Protein AF-A0A6H0IT30-F1 (afdb_monomer_lite)

pLDDT: mean 76.68, std 19.02, range [40.16, 97.19]

Structure (mmCIF, N/CA/C/O backbone):
data_AF-A0A6H0IT30-F1
#
_entry.id   AF-A0A6H0IT30-F1
#
loop_
_atom_site.group_PDB
_atom_site.id
_atom_site.type_symbol
_atom_site.label_atom_id
_atom_site.label_alt_id
_atom_site.label_comp_id
_atom_site.label_asym_id
_atom_site.label_entity_id
_atom_site.label_seq_id
_atom_site.pdbx_PDB_ins_code
_atom_site.Cartn_x
_atom_site.Cartn_y
_atom_site.Cartn_z
_atom_site.occupancy
_atom_site.B_iso_or_equiv
_atom_site.auth_seq_id
_atom_site.auth_comp_id
_atom_site.auth_asym_id
_atom_site.auth_atom_id
_atom_site.pdbx_PDB_model_num
ATOM 1 N N . MET A 1 1 ? -10.805 12.741 -9.063 1.00 57.38 1 MET A N 1
ATOM 2 C CA . MET A 1 1 ? -11.041 11.285 -8.968 1.00 57.38 1 MET A CA 1
ATOM 3 C C . MET A 1 1 ? -9.665 10.635 -9.052 1.00 57.38 1 MET A C 1
ATOM 5 O O . MET A 1 1 ? -8.996 10.869 -10.045 1.00 57.38 1 MET A O 1
ATOM 9 N N . MET A 1 2 ? -9.172 10.002 -7.979 1.00 75.25 2 MET A N 1
ATOM 10 C CA . MET A 1 2 ? -7.817 9.416 -7.928 1.00 75.25 2 MET A CA 1
ATOM 11 C C . MET A 1 2 ? -7.859 7.988 -8.474 1.00 75.25 2 MET A C 1
ATOM 13 O O . MET A 1 2 ? -8.016 7.035 -7.711 1.00 75.25 2 MET A O 1
ATOM 17 N N . GLU A 1 3 ? -7.789 7.863 -9.794 1.00 84.62 3 GLU A N 1
ATOM 18 C CA . GLU A 1 3 ? -7.585 6.582 -10.470 1.00 84.62 3 GLU A CA 1
ATOM 19 C C . GLU A 1 3 ? -6.092 6.388 -10.742 1.00 84.62 3 GLU A C 1
ATOM 21 O O . GLU A 1 3 ? -5.414 7.335 -11.140 1.00 84.62 3 GLU A O 1
ATOM 26 N N . LEU A 1 4 ? -5.580 5.185 -10.486 1.00 85.50 4 LEU A N 1
ATOM 27 C CA . LEU A 1 4 ? -4.182 4.831 -10.709 1.00 85.50 4 LEU A CA 1
ATOM 28 C C . LEU A 1 4 ? -4.086 3.402 -11.242 1.00 85.50 4 LEU A C 1
ATOM 3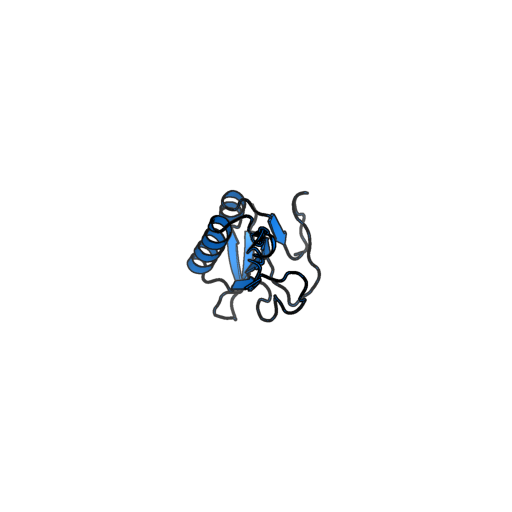0 O O . LEU A 1 4 ? -4.874 2.537 -10.856 1.00 85.50 4 LEU A O 1
ATOM 34 N N . HIS A 1 5 ? -3.109 3.151 -12.107 1.00 88.19 5 HIS A N 1
ATOM 35 C CA . HIS A 1 5 ? -2.832 1.821 -12.632 1.00 88.19 5 HIS A CA 1
ATOM 36 C C . HIS A 1 5 ? -1.782 1.134 -11.761 1.00 88.19 5 HIS A C 1
ATOM 38 O O . HIS A 1 5 ? -0.638 1.576 -11.693 1.00 88.19 5 HIS A O 1
ATOM 44 N N . LEU A 1 6 ? -2.175 0.057 -11.081 1.00 89.19 6 LEU A N 1
ATOM 45 C CA . LEU A 1 6 ? -1.310 -0.667 -10.151 1.00 89.19 6 LEU A CA 1
ATOM 46 C C . LEU A 1 6 ? -1.007 -2.076 -10.641 1.00 89.19 6 LEU A C 1
ATOM 48 O O . LEU A 1 6 ? -1.864 -2.746 -11.216 1.00 89.19 6 LEU A O 1
ATOM 52 N N . ARG A 1 7 ? 0.214 -2.544 -10.390 1.00 90.19 7 ARG A N 1
ATOM 53 C CA . ARG A 1 7 ? 0.634 -3.895 -10.756 1.00 90.19 7 ARG A CA 1
ATOM 54 C C . ARG A 1 7 ? -0.151 -4.939 -9.971 1.00 90.19 7 ARG A C 1
ATOM 56 O O . ARG A 1 7 ? -0.296 -4.845 -8.754 1.00 90.19 7 ARG A O 1
ATOM 63 N N . SER A 1 8 ? -0.646 -5.940 -10.687 1.00 91.38 8 SER A N 1
ATOM 64 C CA . SER A 1 8 ? -1.284 -7.117 -10.110 1.00 91.38 8 SER A CA 1
ATOM 65 C C . SER A 1 8 ? -0.254 -8.052 -9.476 1.00 91.38 8 SER A C 1
ATOM 67 O O . SER A 1 8 ? 0.895 -8.099 -9.912 1.00 91.38 8 SER A O 1
ATOM 69 N N . VAL A 1 9 ? -0.673 -8.830 -8.477 1.00 90.62 9 VAL A N 1
ATOM 70 C CA . VAL A 1 9 ? 0.168 -9.865 -7.850 1.00 90.62 9 VAL A CA 1
ATOM 71 C C . VAL A 1 9 ? 0.638 -10.929 -8.853 1.00 90.62 9 VAL A C 1
ATOM 73 O O . VAL A 1 9 ? 1.723 -11.475 -8.688 1.00 90.62 9 VAL A O 1
ATOM 76 N N . ASP A 1 10 ? -0.110 -11.134 -9.943 1.00 88.19 10 ASP A N 1
ATOM 77 C CA . ASP A 1 10 ? 0.244 -12.047 -11.040 1.00 88.19 10 ASP A CA 1
ATOM 78 C C . ASP A 1 10 ? 1.348 -11.491 -11.969 1.00 88.19 10 ASP A C 1
ATOM 80 O O . ASP A 1 10 ? 1.708 -12.111 -12.965 1.00 88.19 10 ASP A O 1
ATOM 84 N N . GLY A 1 11 ? 1.894 -10.307 -11.672 1.00 68.31 11 GLY A N 1
ATOM 85 C CA . GLY A 1 11 ? 3.116 -9.783 -12.281 1.00 68.31 11 GLY A CA 1
ATOM 86 C C . GLY A 1 11 ? 2.931 -9.034 -13.601 1.00 68.31 11 GLY A C 1
ATOM 87 O O . GLY A 1 11 ? 3.528 -7.973 -13.748 1.00 68.31 11 GLY A O 1
ATOM 88 N N . ASP A 1 12 ? 2.077 -9.491 -14.518 1.00 77.06 12 ASP A N 1
ATOM 89 C CA . ASP A 1 12 ? 2.077 -8.992 -15.912 1.00 77.06 12 ASP A CA 1
ATOM 90 C C . ASP A 1 12 ? 1.006 -7.943 -16.249 1.00 77.06 12 ASP A C 1
ATOM 92 O O . ASP A 1 12 ? 1.016 -7.352 -17.330 1.00 77.06 12 ASP A O 1
ATOM 96 N N . ARG A 1 13 ? 0.075 -7.671 -15.330 1.00 86.25 13 ARG A N 1
ATOM 97 C CA . ARG A 1 13 ? -1.078 -6.797 -15.591 1.00 86.25 13 ARG A CA 1
ATOM 98 C C . ARG A 1 13 ? -1.085 -5.558 -14.704 1.00 86.25 13 ARG A C 1
ATOM 100 O O . ARG A 1 13 ? -0.960 -5.669 -13.486 1.00 86.25 13 ARG A O 1
ATOM 107 N N . LEU A 1 14 ? -1.338 -4.399 -15.312 1.00 86.69 14 LEU A N 1
ATOM 108 C CA . LEU A 1 14 ? -1.747 -3.188 -14.601 1.00 86.69 14 LEU A CA 1
ATOM 109 C C . LEU A 1 14 ? -3.272 -3.157 -14.464 1.00 86.69 14 LEU A C 1
ATOM 111 O O . LEU A 1 14 ? -3.999 -3.357 -15.436 1.00 86.69 14 LEU A O 1
ATOM 115 N N . VAL A 1 15 ? -3.750 -2.925 -13.247 1.00 89.31 15 VAL A N 1
ATOM 116 C CA . VAL A 1 15 ? -5.168 -2.888 -12.891 1.00 89.31 15 VAL A CA 1
ATOM 117 C C . VAL A 1 15 ? -5.539 -1.443 -12.554 1.00 89.31 15 VAL A C 1
ATOM 119 O O . VAL A 1 15 ? -4.915 -0.868 -11.657 1.00 89.31 15 VAL A O 1
ATOM 122 N N . PRO A 1 16 ? -6.530 -0.838 -13.236 1.00 90.62 16 PRO A N 1
ATOM 123 C CA . PRO A 1 16 ? -7.037 0.470 -12.849 1.00 90.62 16 PRO A CA 1
ATOM 124 C C . PRO A 1 16 ? -7.774 0.345 -11.516 1.00 90.62 16 PRO A C 1
ATOM 126 O O . PRO A 1 16 ? -8.683 -0.476 -11.363 1.00 90.62 16 PRO A O 1
ATOM 129 N N . VAL A 1 17 ? -7.386 1.159 -10.539 1.00 90.56 17 VAL A N 1
ATOM 130 C CA . VAL A 1 17 ? -8.035 1.192 -9.230 1.00 90.56 17 VAL A CA 1
ATOM 131 C C . VAL A 1 17 ? -8.326 2.615 -8.783 1.00 90.56 17 VAL A C 1
ATOM 133 O O . VAL A 1 17 ? -7.545 3.540 -9.001 1.00 90.56 17 VAL A O 1
ATOM 136 N N . ASN A 1 18 ? -9.458 2.782 -8.103 1.00 90.69 18 ASN A N 1
ATOM 137 C CA . ASN A 1 18 ? -9.817 4.039 -7.467 1.00 90.69 18 ASN A CA 1
ATOM 138 C C . ASN A 1 18 ? -9.309 4.045 -6.022 1.00 90.69 18 ASN A C 1
ATOM 140 O O . ASN A 1 18 ? -9.791 3.292 -5.174 1.00 90.69 18 ASN A O 1
ATOM 144 N N . LEU A 1 19 ? -8.357 4.929 -5.737 1.00 88.00 19 LEU A N 1
ATOM 145 C CA . LEU A 1 19 ? -7.720 5.037 -4.426 1.00 88.00 19 LEU A CA 1
ATOM 146 C C . LEU A 1 19 ? -8.473 5.955 -3.461 1.00 88.00 19 LEU A C 1
ATOM 148 O O . LEU A 1 19 ? -8.087 6.056 -2.302 1.00 88.00 19 LEU A O 1
ATOM 152 N N . GLY A 1 20 ? -9.559 6.601 -3.893 1.00 88.62 20 GLY A N 1
ATOM 153 C CA . GLY A 1 20 ? -10.340 7.507 -3.051 1.00 88.62 20 GLY A CA 1
ATOM 154 C C . GLY A 1 20 ? -10.898 6.825 -1.800 1.00 88.62 20 GLY A C 1
ATOM 155 O O . GLY A 1 20 ? -10.808 7.381 -0.710 1.00 88.62 20 GLY A O 1
ATOM 156 N N . GLY A 1 21 ? -11.408 5.596 -1.934 1.00 87.50 21 GLY A N 1
ATOM 157 C CA . GLY A 1 21 ? -11.903 4.823 -0.790 1.00 87.50 21 GLY A CA 1
ATOM 158 C C . GLY A 1 21 ? -10.794 4.467 0.201 1.00 87.50 21 GLY A C 1
ATOM 159 O O . GLY A 1 21 ? -10.968 4.636 1.407 1.00 87.50 21 GLY A O 1
ATOM 160 N N . LEU A 1 22 ? -9.630 4.050 -0.307 1.00 89.25 22 LEU A N 1
ATOM 161 C CA . LEU A 1 22 ? -8.468 3.752 0.527 1.00 89.25 22 LEU A CA 1
ATOM 162 C C . LEU A 1 22 ? -7.971 5.014 1.244 1.00 89.25 22 LEU A C 1
ATOM 164 O O . LEU A 1 22 ? -7.812 4.992 2.458 1.00 89.25 22 LEU A O 1
ATOM 168 N N . ALA A 1 23 ? -7.809 6.123 0.517 1.00 89.12 23 ALA A N 1
ATOM 169 C CA . ALA A 1 23 ? -7.322 7.398 1.042 1.00 89.12 23 ALA A CA 1
ATOM 170 C C . ALA A 1 23 ? -8.210 7.987 2.149 1.00 89.12 23 ALA A C 1
ATOM 172 O O . ALA A 1 23 ? -7.706 8.656 3.044 1.00 89.12 23 ALA A O 1
ATOM 173 N N . LEU A 1 24 ? -9.522 7.739 2.099 1.00 90.69 24 LEU A N 1
ATOM 174 C CA . LEU A 1 24 ? -10.459 8.148 3.148 1.00 90.69 24 LEU A CA 1
ATOM 175 C C . LEU A 1 24 ? -10.465 7.203 4.359 1.00 90.69 24 LEU A C 1
ATOM 177 O O . LEU A 1 24 ? -10.881 7.611 5.442 1.00 90.69 24 LEU A O 1
ATOM 181 N N . SER A 1 25 ? -10.042 5.950 4.177 1.00 89.56 25 SER A N 1
ATOM 182 C CA . SER A 1 25 ? -10.106 4.908 5.212 1.00 89.56 25 SER A CA 1
ATOM 183 C C . SER A 1 25 ? -8.841 4.831 6.065 1.00 89.56 25 SER A C 1
ATOM 185 O O . SER A 1 25 ? -8.903 4.391 7.213 1.00 89.56 25 SER A O 1
ATOM 187 N N . VAL A 1 26 ? -7.701 5.268 5.525 1.00 92.06 26 VAL A N 1
ATOM 188 C CA . VAL A 1 26 ? -6.418 5.290 6.238 1.00 92.06 26 VAL A CA 1
ATOM 189 C C . VAL A 1 26 ? -6.186 6.629 6.937 1.00 92.06 26 VAL A C 1
ATOM 191 O O . VAL A 1 26 ? -6.478 7.699 6.409 1.00 92.06 26 VAL A O 1
ATOM 194 N N . ARG A 1 27 ? -5.648 6.566 8.155 1.00 92.19 27 ARG A N 1
ATOM 195 C CA . ARG A 1 27 ? -5.290 7.729 8.983 1.00 92.19 27 ARG A CA 1
ATOM 196 C C . ARG A 1 27 ? -3.877 8.230 8.711 1.00 92.19 27 ARG A C 1
ATOM 198 O O . ARG A 1 27 ? -3.562 9.378 9.019 1.00 92.19 27 ARG A O 1
ATOM 205 N N . GLY A 1 28 ? -3.034 7.334 8.217 1.00 89.88 28 GLY A N 1
ATOM 206 C CA . GLY A 1 28 ? -1.661 7.579 7.831 1.00 89.88 28 GLY A CA 1
ATOM 207 C C . GLY A 1 28 ? -1.500 8.429 6.571 1.00 89.88 28 GLY A C 1
ATOM 208 O O . GLY A 1 28 ? -2.420 9.090 6.096 1.00 89.88 28 GLY A O 1
ATOM 209 N N . GLU A 1 29 ? -0.286 8.421 6.029 1.00 90.50 29 GLU A N 1
ATOM 210 C CA . GLU A 1 29 ? 0.082 9.236 4.868 1.00 90.50 29 GLU A CA 1
ATOM 211 C C . GLU A 1 29 ? 0.084 8.377 3.599 1.00 90.50 29 GLU A C 1
ATOM 213 O O . GLU A 1 29 ? 0.636 7.277 3.600 1.00 90.50 29 GLU A O 1
ATOM 218 N N . LEU A 1 30 ? -0.468 8.895 2.498 1.00 90.06 30 LEU A N 1
ATOM 219 C CA . LEU A 1 30 ? -0.309 8.301 1.168 1.00 90.06 30 LEU A CA 1
ATOM 220 C C . LEU A 1 30 ? 0.668 9.150 0.366 1.00 90.06 30 LEU A C 1
ATOM 222 O O . LEU A 1 30 ? 0.495 10.361 0.233 1.00 90.06 30 LEU A O 1
ATOM 226 N N . SER A 1 31 ? 1.692 8.504 -0.173 1.00 86.75 31 SER A N 1
ATOM 227 C CA . SER A 1 31 ? 2.638 9.096 -1.115 1.00 86.75 31 SER A CA 1
ATOM 228 C C . SER A 1 31 ? 2.544 8.357 -2.438 1.00 86.75 31 SER A C 1
ATOM 230 O O . SER A 1 31 ? 2.287 7.155 -2.461 1.00 86.75 31 SER A O 1
ATOM 232 N N . PHE A 1 32 ? 2.752 9.077 -3.531 1.00 80.12 32 PHE A N 1
ATOM 233 C CA . PHE A 1 32 ? 2.581 8.548 -4.876 1.00 80.12 32 PHE A CA 1
ATOM 234 C C 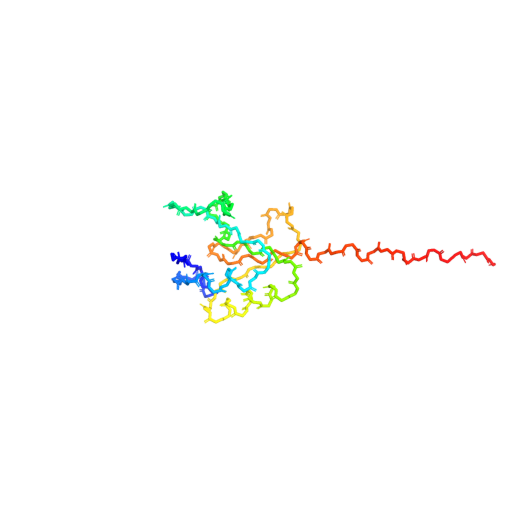. PHE A 1 32 ? 3.891 8.702 -5.627 1.00 80.12 32 PHE A C 1
ATOM 236 O O . PHE A 1 32 ? 4.557 9.738 -5.537 1.00 80.12 32 PHE A O 1
ATOM 243 N N . GLN A 1 33 ? 4.266 7.684 -6.387 1.00 70.69 33 GLN A N 1
ATOM 244 C CA . GLN A 1 33 ? 5.280 7.877 -7.406 1.00 70.69 33 GLN A CA 1
ATOM 245 C C . GLN A 1 33 ? 4.692 8.803 -8.473 1.00 70.69 33 GLN A C 1
ATOM 247 O O . GLN A 1 33 ? 3.517 8.694 -8.824 1.00 70.69 33 GLN A O 1
ATOM 252 N N . LYS A 1 34 ? 5.475 9.778 -8.936 1.00 55.78 34 LYS A N 1
ATOM 253 C CA . LYS A 1 34 ? 4.992 10.774 -9.893 1.00 55.78 34 LYS A CA 1
ATOM 254 C C . LYS A 1 34 ? 4.675 10.096 -11.231 1.00 55.78 34 LYS A C 1
ATOM 256 O O . LYS A 1 34 ? 5.577 9.891 -12.033 1.00 55.78 34 LYS A O 1
ATOM 261 N N . GLU A 1 35 ? 3.405 9.815 -11.498 1.00 49.69 35 GLU A N 1
ATOM 262 C CA . GLU A 1 35 ? 2.914 9.813 -12.874 1.00 49.69 35 GLU A CA 1
ATOM 263 C C . GLU A 1 35 ? 2.660 11.264 -13.282 1.00 49.69 35 GLU A C 1
ATOM 265 O O . GLU A 1 35 ? 2.209 12.095 -12.491 1.00 49.69 35 GLU A O 1
ATOM 270 N N . THR A 1 36 ? 3.039 11.598 -14.506 1.00 40.16 36 THR A N 1
ATOM 271 C CA . THR A 1 36 ? 3.007 12.936 -15.093 1.00 40.16 36 THR A CA 1
ATOM 272 C C . THR A 1 36 ? 1.569 13.479 -15.137 1.00 40.16 36 THR A C 1
ATOM 274 O O . THR A 1 36 ? 0.876 13.349 -16.137 1.00 40.16 36 THR A O 1
ATOM 277 N N . GLY A 1 37 ? 1.093 14.081 -14.046 1.00 43.97 37 GLY A N 1
ATOM 278 C CA . GLY A 1 37 ? -0.259 14.628 -13.940 1.00 43.97 37 GLY A CA 1
ATOM 279 C C . GLY A 1 37 ? -0.453 15.440 -12.659 1.00 43.97 37 GLY A C 1
ATOM 280 O O . GLY A 1 37 ? 0.171 15.167 -11.636 1.00 43.97 37 GLY A O 1
ATOM 281 N N . ALA A 1 38 ? -1.281 16.485 -12.730 1.00 41.41 38 ALA A N 1
ATOM 282 C CA . ALA A 1 38 ? -1.499 17.419 -11.627 1.00 41.41 38 ALA A CA 1
ATOM 283 C C . ALA A 1 38 ? -2.085 16.705 -10.391 1.00 41.41 38 ALA A C 1
ATOM 285 O O . ALA A 1 38 ? -3.180 16.147 -10.448 1.00 41.41 38 ALA A O 1
ATOM 286 N N . MET A 1 39 ? -1.356 16.745 -9.274 1.00 50.03 39 MET A N 1
ATOM 287 C CA . MET A 1 39 ? -1.734 16.146 -7.988 1.00 50.03 39 MET A CA 1
ATOM 288 C C . MET A 1 39 ? -2.009 17.252 -6.948 1.00 50.03 39 MET A C 1
ATOM 290 O O . MET A 1 39 ? -1.327 18.276 -6.972 1.00 50.03 39 MET A O 1
ATOM 294 N N . PRO A 1 40 ? -2.989 17.084 -6.038 1.00 47.19 40 PRO A N 1
ATOM 295 C CA . PRO A 1 40 ? -3.277 18.047 -4.967 1.00 47.19 40 PRO A CA 1
ATOM 296 C C . PRO A 1 40 ? -2.143 18.177 -3.930 1.00 47.19 40 PRO A C 1
ATOM 298 O O . PRO A 1 40 ? -1.447 17.207 -3.641 1.00 47.19 40 PRO A O 1
ATOM 301 N N . ASP A 1 41 ? -2.044 19.346 -3.281 1.00 47.59 41 ASP A N 1
ATOM 302 C CA . ASP A 1 41 ? -0.961 19.787 -2.365 1.00 47.59 41 ASP A CA 1
ATOM 303 C C . ASP A 1 41 ? -0.592 18.846 -1.198 1.00 47.59 41 ASP A C 1
ATOM 305 O O . ASP A 1 41 ? 0.450 19.008 -0.566 1.00 47.59 41 ASP A O 1
ATOM 309 N N . LYS A 1 42 ? -1.426 17.852 -0.875 1.00 46.19 42 LYS A N 1
ATOM 310 C CA . LYS A 1 42 ? -1.156 16.881 0.202 1.00 46.19 42 LYS A CA 1
ATOM 311 C C . LYS A 1 42 ? -0.323 15.674 -0.247 1.00 46.19 42 LYS A C 1
ATOM 313 O O . LYS A 1 42 ? -0.068 14.786 0.562 1.00 46.19 42 LYS A O 1
ATOM 318 N N . ILE A 1 43 ? 0.081 15.622 -1.514 1.00 47.47 43 ILE A N 1
ATOM 319 C CA . ILE A 1 43 ? 0.733 14.466 -2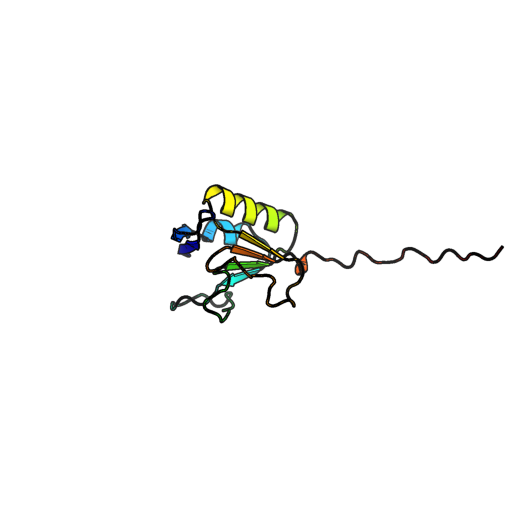.133 1.00 47.47 43 ILE A CA 1
ATOM 320 C C . ILE A 1 43 ? 2.231 14.724 -2.315 1.00 47.47 43 ILE A C 1
ATOM 322 O O . ILE A 1 43 ? 2.638 15.700 -2.938 1.00 47.47 43 ILE A O 1
ATOM 326 N N . ARG A 1 44 ? 3.063 13.823 -1.777 1.00 47.22 44 ARG A N 1
ATOM 327 C CA . ARG A 1 44 ? 4.522 13.828 -1.972 1.00 47.22 44 ARG A CA 1
ATOM 328 C C . ARG A 1 44 ? 4.911 12.864 -3.092 1.00 47.22 44 ARG A C 1
ATOM 330 O O . ARG A 1 44 ? 4.440 11.728 -3.105 1.00 47.22 44 ARG A O 1
ATOM 337 N N . THR A 1 45 ? 5.773 13.330 -3.995 1.00 43.31 45 THR A N 1
ATOM 338 C CA . THR A 1 45 ? 6.305 12.578 -5.141 1.00 43.31 45 THR A CA 1
ATOM 339 C C . THR A 1 45 ? 7.560 11.787 -4.774 1.00 43.31 45 THR A C 1
ATOM 341 O O . THR A 1 45 ? 8.411 12.295 -4.044 1.00 43.31 45 THR A O 1
ATOM 344 N N . ILE A 1 46 ? 7.692 10.574 -5.315 1.00 50.88 46 ILE A N 1
ATOM 345 C CA . ILE A 1 46 ? 8.882 9.713 -5.192 1.00 50.88 46 ILE A CA 1
ATOM 346 C C . ILE A 1 46 ? 9.527 9.557 -6.579 1.00 50.88 46 ILE A C 1
ATOM 348 O O . ILE A 1 46 ? 8.807 9.340 -7.556 1.00 50.88 46 ILE A O 1
ATOM 352 N N . ASP A 1 47 ? 10.857 9.659 -6.661 1.00 43.59 47 ASP A N 1
ATOM 353 C CA . ASP A 1 47 ? 11.642 9.422 -7.882 1.00 43.59 47 ASP A CA 1
ATOM 354 C C . ASP A 1 47 ? 12.062 7.942 -7.992 1.00 43.59 47 ASP A C 1
ATOM 356 O O . ASP A 1 47 ? 12.571 7.375 -7.024 1.00 43.59 47 ASP A O 1
ATOM 360 N N . GLY A 1 48 ? 11.906 7.327 -9.176 1.00 49.81 48 GLY A N 1
ATOM 361 C CA . GLY A 1 48 ? 12.533 6.038 -9.520 1.00 49.81 48 GLY A CA 1
ATOM 362 C C . GLY A 1 48 ? 11.637 5.027 -10.248 1.00 49.81 48 GLY A C 1
ATOM 363 O O . GLY A 1 48 ? 10.680 4.520 -9.684 1.00 49.81 48 GLY A O 1
ATOM 364 N N . ASP A 1 49 ? 12.016 4.633 -11.467 1.00 54.09 49 ASP A N 1
ATOM 365 C CA . ASP A 1 49 ? 11.255 3.775 -12.408 1.00 54.09 49 ASP A CA 1
ATOM 366 C C . ASP A 1 49 ? 11.011 2.313 -11.952 1.00 54.09 49 ASP A C 1
ATOM 368 O O . ASP A 1 49 ? 10.390 1.516 -12.648 1.00 54.09 49 ASP A O 1
ATOM 372 N N . ARG A 1 50 ? 11.527 1.922 -10.779 1.00 65.69 50 ARG A N 1
ATOM 373 C CA . ARG A 1 50 ? 11.450 0.548 -10.238 1.00 65.69 50 ARG A CA 1
ATOM 374 C C . ARG A 1 50 ? 10.751 0.456 -8.878 1.00 65.69 50 ARG A C 1
ATOM 376 O O . ARG A 1 50 ? 10.758 -0.609 -8.267 1.00 65.69 50 ARG A O 1
ATOM 383 N N . GLY A 1 51 ? 10.195 1.566 -8.396 1.00 76.62 51 GLY A N 1
ATOM 384 C CA . GLY A 1 51 ? 9.563 1.663 -7.085 1.00 76.62 51 GLY A CA 1
ATOM 385 C C . GLY A 1 51 ? 8.058 1.367 -7.085 1.00 76.62 51 GLY A C 1
ATOM 386 O O . GLY A 1 51 ? 7.450 1.164 -8.138 1.00 76.62 51 GLY A O 1
ATOM 387 N N . PRO A 1 52 ? 7.444 1.330 -5.893 1.00 85.69 52 PRO A N 1
ATOM 388 C CA . PRO A 1 52 ? 6.004 1.217 -5.727 1.00 85.69 52 PRO A CA 1
ATOM 389 C C . PRO A 1 52 ? 5.321 2.496 -6.204 1.00 85.69 52 PRO A C 1
ATOM 391 O O . PRO A 1 52 ? 5.770 3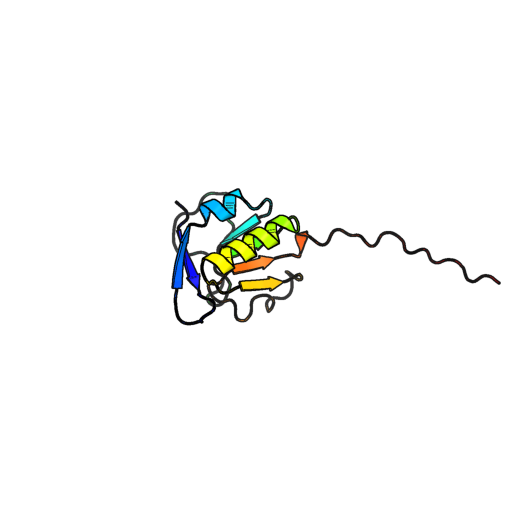.602 -5.904 1.00 85.69 52 PRO A O 1
ATOM 394 N N . ALA A 1 53 ? 4.187 2.346 -6.885 1.00 87.56 53 ALA A N 1
ATOM 395 C CA . ALA A 1 53 ? 3.408 3.485 -7.362 1.00 87.56 53 ALA A CA 1
ATOM 396 C C . ALA A 1 53 ? 2.709 4.223 -6.208 1.00 87.56 53 ALA A C 1
ATOM 398 O O . ALA A 1 53 ? 2.466 5.427 -6.293 1.00 87.56 53 ALA A O 1
ATOM 399 N N . VAL A 1 54 ? 2.412 3.514 -5.114 1.00 89.38 54 VAL A N 1
ATOM 400 C CA . VAL A 1 54 ? 1.805 4.073 -3.901 1.00 89.38 54 VAL A CA 1
ATOM 401 C C . VAL A 1 54 ? 2.555 3.569 -2.680 1.00 89.38 54 VAL A C 1
ATOM 403 O O . VAL A 1 54 ? 2.743 2.366 -2.522 1.00 89.38 54 VAL A O 1
ATOM 406 N N . ILE A 1 55 ? 2.916 4.478 -1.778 1.00 90.38 55 ILE A N 1
ATOM 407 C CA . ILE A 1 55 ? 3.375 4.148 -0.428 1.00 90.38 55 ILE A CA 1
ATOM 408 C C . ILE A 1 55 ? 2.309 4.601 0.563 1.00 90.38 55 ILE A C 1
ATOM 410 O O . ILE A 1 55 ? 1.971 5.784 0.611 1.00 90.38 55 ILE A O 1
ATOM 414 N N . VAL A 1 56 ? 1.813 3.677 1.382 1.00 92.69 56 VAL A N 1
ATOM 415 C CA . VAL A 1 56 ? 0.926 3.977 2.505 1.00 92.69 56 VAL A CA 1
ATOM 416 C C . VAL A 1 56 ? 1.695 3.823 3.805 1.00 92.69 56 VAL A C 1
ATOM 418 O O . VAL A 1 56 ? 2.017 2.718 4.239 1.00 92.69 56 VAL A O 1
ATOM 421 N N . ARG A 1 57 ? 1.980 4.954 4.444 1.00 92.62 57 ARG A N 1
ATOM 422 C CA . ARG A 1 57 ? 2.620 5.005 5.751 1.00 92.62 57 ARG A CA 1
ATOM 423 C C . ARG A 1 57 ? 1.573 4.910 6.839 1.00 92.62 57 ARG A C 1
ATOM 425 O O . ARG A 1 57 ? 0.898 5.890 7.138 1.00 92.62 57 ARG A O 1
ATOM 432 N N . CYS A 1 58 ? 1.464 3.730 7.427 1.00 94.06 58 CYS A N 1
ATOM 433 C CA . CYS A 1 58 ? 0.435 3.387 8.395 1.00 94.06 58 CYS A CA 1
ATOM 434 C C . CYS A 1 58 ? 0.674 4.095 9.732 1.00 94.06 58 CYS A C 1
ATOM 436 O O . CYS A 1 58 ? 1.773 4.047 10.289 1.00 94.06 58 CYS A O 1
ATOM 438 N N . ALA A 1 59 ? -0.365 4.726 10.276 1.00 93.25 59 ALA A N 1
ATOM 439 C CA . ALA A 1 59 ? -0.340 5.282 11.625 1.00 93.25 59 ALA A CA 1
ATOM 440 C C . ALA A 1 59 ? -0.584 4.200 12.689 1.00 93.25 59 ALA A C 1
ATOM 442 O O . ALA A 1 59 ? -0.073 4.287 13.809 1.00 93.25 59 ALA A O 1
ATOM 443 N N . ASP A 1 60 ? -1.375 3.182 12.350 1.00 93.12 60 ASP A N 1
ATOM 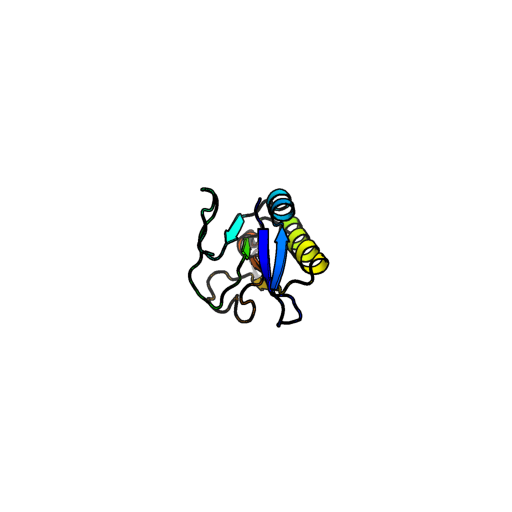444 C CA . ASP A 1 60 ? -1.719 2.075 13.233 1.00 93.12 60 ASP A CA 1
ATOM 445 C C . ASP A 1 60 ? -2.044 0.784 12.455 1.00 93.12 60 ASP A C 1
ATOM 447 O O . ASP A 1 60 ? -1.962 0.716 11.229 1.00 93.12 60 ASP A O 1
ATOM 451 N N . ARG A 1 61 ? -2.407 -0.274 13.192 1.00 94.75 61 ARG A N 1
ATOM 452 C CA . ARG A 1 61 ? -2.754 -1.584 12.621 1.00 94.75 61 ARG A CA 1
ATOM 453 C C . ARG A 1 61 ? -3.955 -1.522 11.673 1.00 94.75 61 ARG A C 1
ATOM 455 O O . ARG A 1 61 ? -4.027 -2.337 10.760 1.00 94.75 61 ARG A O 1
ATOM 462 N N . ARG A 1 62 ? -4.921 -0.626 11.905 1.00 95.44 62 ARG A N 1
ATOM 463 C CA . ARG A 1 62 ? -6.120 -0.533 11.062 1.00 95.44 62 ARG A CA 1
ATOM 464 C C . ARG A 1 62 ? -5.749 -0.040 9.675 1.00 95.44 62 ARG A C 1
ATOM 466 O O . ARG A 1 62 ? -6.239 -0.621 8.718 1.00 95.44 62 ARG A O 1
ATOM 473 N N . ASP A 1 63 ? -4.844 0.930 9.574 1.00 95.19 63 ASP A N 1
ATOM 474 C CA . ASP A 1 63 ? -4.342 1.393 8.276 1.00 95.19 63 ASP A CA 1
ATOM 475 C C . ASP A 1 63 ? -3.738 0.235 7.471 1.00 95.19 63 ASP A C 1
ATOM 477 O O . ASP A 1 63 ? -4.120 0.019 6.324 1.00 95.19 63 ASP A O 1
ATOM 481 N N . ALA A 1 64 ? -2.876 -0.573 8.099 1.00 95.12 64 ALA A N 1
ATOM 482 C CA . ALA A 1 64 ? -2.254 -1.721 7.439 1.00 95.12 64 ALA A CA 1
ATOM 483 C C . ALA A 1 64 ? -3.295 -2.746 6.957 1.00 95.12 64 ALA A C 1
ATOM 485 O O . ALA A 1 64 ? -3.216 -3.221 5.826 1.00 95.12 64 ALA A O 1
ATOM 486 N N . MET A 1 65 ? -4.301 -3.053 7.783 1.00 97.00 65 MET A N 1
ATOM 487 C CA . MET A 1 65 ? -5.385 -3.960 7.392 1.00 97.00 65 MET A CA 1
ATOM 488 C C . MET A 1 65 ? -6.204 -3.405 6.225 1.00 97.00 65 MET A C 1
ATOM 490 O O . MET A 1 65 ? -6.470 -4.141 5.284 1.00 97.00 65 MET A O 1
ATOM 494 N N . GLN A 1 66 ? -6.539 -2.111 6.238 1.00 97.00 66 GLN A N 1
ATOM 495 C CA . GLN A 1 66 ? -7.261 -1.469 5.135 1.00 97.00 66 GLN A CA 1
ATOM 496 C C . GLN A 1 66 ? -6.465 -1.522 3.824 1.00 97.00 66 GLN A C 1
ATOM 498 O O . GLN A 1 66 ? -7.037 -1.785 2.767 1.00 97.00 66 GLN A O 1
ATOM 503 N N . CYS A 1 67 ? -5.141 -1.344 3.877 1.00 95.44 67 CYS A N 1
ATOM 504 C CA . CYS A 1 67 ? -4.278 -1.508 2.706 1.00 95.44 67 CYS A CA 1
ATOM 505 C C . CYS A 1 67 ? -4.293 -2.936 2.160 1.00 95.44 67 CYS A C 1
ATOM 507 O O . CYS A 1 67 ? -4.417 -3.125 0.951 1.00 95.44 67 CYS A O 1
ATOM 509 N N . LEU A 1 68 ? -4.169 -3.934 3.037 1.00 96.38 68 LEU A N 1
ATOM 510 C CA . LEU A 1 68 ? -4.139 -5.341 2.639 1.00 96.38 68 LEU A CA 1
ATOM 511 C C . LEU A 1 68 ? -5.495 -5.812 2.105 1.00 96.38 68 LEU A C 1
ATOM 513 O O . LEU A 1 68 ? -5.541 -6.495 1.087 1.00 96.38 68 LEU A O 1
ATOM 517 N N . GLU A 1 69 ? -6.596 -5.409 2.739 1.00 97.19 69 GLU A N 1
ATOM 518 C CA . GLU A 1 69 ? -7.958 -5.689 2.270 1.00 97.19 69 GLU A CA 1
ATOM 519 C C . GLU A 1 69 ? -8.207 -5.067 0.893 1.00 97.19 69 GLU A C 1
ATOM 521 O O . GLU A 1 69 ? -8.720 -5.733 -0.009 1.00 97.19 69 GLU A O 1
ATOM 526 N N . PHE A 1 70 ? -7.795 -3.811 0.705 1.00 95.75 70 PHE A N 1
ATOM 527 C CA . PHE A 1 70 ? -7.872 -3.140 -0.588 1.00 95.75 70 PHE A CA 1
ATOM 528 C C . PHE A 1 70 ? -7.053 -3.881 -1.653 1.00 95.75 70 PHE A C 1
ATOM 530 O O . PHE A 1 70 ? -7.568 -4.189 -2.728 1.00 95.75 70 PHE A O 1
ATOM 537 N N . ALA A 1 71 ? -5.800 -4.221 -1.353 1.00 95.25 71 ALA A N 1
ATOM 538 C CA . ALA A 1 71 ? -4.937 -4.927 -2.289 1.00 95.25 71 ALA A CA 1
ATOM 539 C C . ALA A 1 71 ? -5.470 -6.319 -2.648 1.00 95.25 71 ALA A C 1
ATOM 541 O O . ALA A 1 71 ? -5.501 -6.668 -3.825 1.00 95.25 71 ALA A O 1
ATOM 542 N N . ALA A 1 72 ? -5.950 -7.081 -1.664 1.00 96.31 72 ALA A N 1
ATOM 543 C CA . ALA A 1 72 ? -6.540 -8.398 -1.878 1.00 96.31 72 ALA A CA 1
ATOM 544 C C . ALA A 1 72 ? -7.797 -8.319 -2.753 1.00 96.31 72 ALA A C 1
ATOM 546 O O . ALA A 1 72 ? -7.935 -9.085 -3.704 1.00 96.31 72 ALA A O 1
ATOM 547 N N . ARG A 1 73 ? -8.683 -7.346 -2.495 1.00 96.06 73 ARG A N 1
ATOM 548 C CA . ARG A 1 73 ? -9.899 -7.122 -3.293 1.00 96.06 73 ARG A CA 1
ATOM 549 C C . ARG A 1 73 ? -9.597 -6.842 -4.767 1.00 96.06 73 ARG A C 1
ATOM 551 O O . ARG A 1 73 ? -10.396 -7.202 -5.628 1.00 96.06 73 ARG A O 1
ATOM 558 N N . HIS A 1 74 ? -8.480 -6.178 -5.046 1.00 94.06 74 HIS A N 1
ATOM 559 C CA . HIS A 1 74 ? -8.084 -5.768 -6.392 1.00 94.06 74 HIS A CA 1
ATOM 560 C C . HIS A 1 74 ? -6.980 -6.648 -7.010 1.00 94.06 74 HIS A C 1
ATOM 562 O O . HIS A 1 74 ? -6.586 -6.409 -8.150 1.00 94.06 74 HIS A O 1
ATOM 568 N N . GLY A 1 75 ? -6.498 -7.672 -6.295 1.00 94.88 75 GLY A N 1
ATOM 569 C CA . GLY A 1 75 ? -5.438 -8.573 -6.758 1.00 94.88 75 GLY A CA 1
ATOM 570 C C . GLY A 1 75 ? -4.106 -7.864 -7.017 1.00 94.88 75 GLY A C 1
ATOM 571 O O . GLY A 1 75 ? -3.475 -8.110 -8.047 1.00 94.88 75 GLY A O 1
ATOM 572 N N . LEU A 1 76 ? -3.705 -6.946 -6.134 1.00 94.31 76 LEU A N 1
ATOM 573 C CA . LEU A 1 76 ? -2.549 -6.063 -6.321 1.00 94.31 76 LEU A CA 1
ATOM 574 C C . LEU A 1 76 ? -1.266 -6.618 -5.699 1.00 94.31 76 LEU A C 1
ATOM 576 O O . LEU A 1 76 ? -1.295 -7.271 -4.658 1.00 94.31 76 LEU A O 1
ATOM 580 N N . LEU A 1 77 ? -0.135 -6.295 -6.323 1.00 93.31 77 LEU A N 1
ATOM 581 C CA . LEU A 1 77 ? 1.196 -6.549 -5.790 1.00 93.31 77 LEU A CA 1
ATOM 582 C C . LEU A 1 77 ? 1.443 -5.654 -4.572 1.00 93.31 77 LEU A C 1
ATOM 584 O O . LEU A 1 77 ? 1.284 -4.432 -4.647 1.00 93.31 77 LEU A O 1
ATOM 588 N N . VAL A 1 78 ? 1.843 -6.271 -3.460 1.00 93.38 78 VAL A N 1
ATOM 589 C CA . VAL A 1 78 ? 2.100 -5.584 -2.192 1.00 93.38 78 VAL A CA 1
ATOM 590 C C . VAL A 1 78 ? 3.481 -5.940 -1.676 1.00 93.38 78 VAL A C 1
ATOM 592 O O . VAL A 1 78 ? 3.870 -7.105 -1.677 1.00 93.38 78 VAL A O 1
ATOM 595 N N . THR A 1 79 ? 4.178 -4.943 -1.147 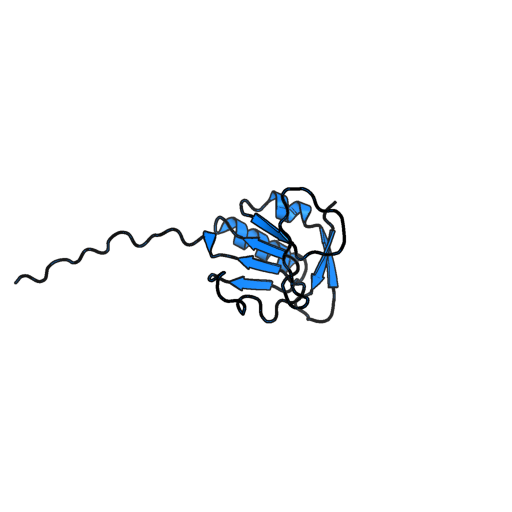1.00 91.81 79 THR A N 1
ATOM 596 C CA . THR A 1 79 ? 5.307 -5.150 -0.239 1.00 91.81 79 THR A CA 1
ATOM 597 C C . THR A 1 79 ? 5.047 -4.447 1.086 1.00 91.81 79 THR A C 1
ATOM 599 O O . THR A 1 79 ? 4.286 -3.479 1.155 1.00 91.81 79 THR A O 1
ATOM 602 N N . MET A 1 80 ? 5.681 -4.928 2.149 1.00 91.38 80 MET A N 1
ATOM 603 C CA . MET A 1 80 ? 5.585 -4.350 3.484 1.00 91.38 80 MET A CA 1
ATOM 604 C C . MET A 1 80 ? 6.989 -4.124 4.032 1.00 91.38 80 MET A C 1
ATOM 606 O O . MET A 1 80 ? 7.835 -5.008 3.936 1.00 91.38 80 MET A O 1
ATOM 610 N N . THR A 1 81 ? 7.222 -2.977 4.667 1.00 88.00 81 THR A N 1
ATOM 611 C CA . THR A 1 81 ? 8.479 -2.721 5.384 1.00 88.00 81 THR A CA 1
ATOM 612 C C . THR A 1 81 ? 8.228 -2.092 6.745 1.00 88.00 81 THR A C 1
ATOM 614 O O . THR A 1 81 ? 7.248 -1.378 6.963 1.00 88.00 81 THR A O 1
ATOM 617 N N . ASN A 1 82 ? 9.151 -2.335 7.664 1.00 85.75 82 ASN A N 1
ATOM 618 C CA . ASN A 1 82 ? 9.286 -1.618 8.925 1.00 85.75 82 ASN A CA 1
ATOM 619 C C . ASN A 1 82 ? 10.515 -0.686 8.940 1.00 85.75 82 ASN A C 1
ATOM 621 O O . ASN A 1 82 ? 10.655 0.092 9.886 1.00 85.75 82 ASN A O 1
ATOM 625 N N . ASP A 1 83 ? 11.369 -0.730 7.910 1.00 79.56 83 ASP A N 1
ATOM 626 C CA . ASP A 1 83 ? 12.571 0.092 7.792 1.00 79.56 83 ASP A CA 1
ATOM 627 C C . ASP A 1 83 ? 12.543 0.959 6.531 1.00 79.56 83 ASP A C 1
ATOM 629 O O . ASP A 1 83 ? 12.873 0.552 5.417 1.00 79.56 83 ASP A O 1
ATOM 633 N N . ARG A 1 84 ? 12.183 2.224 6.732 1.00 69.94 84 ARG A N 1
ATOM 634 C CA . ARG A 1 84 ? 12.138 3.227 5.669 1.00 69.94 84 ARG A CA 1
ATOM 635 C C . ARG A 1 84 ? 13.530 3.648 5.167 1.00 69.94 84 ARG A C 1
ATOM 637 O O . ARG A 1 84 ? 13.615 4.300 4.130 1.00 69.94 84 ARG A O 1
ATOM 644 N N . ARG A 1 85 ? 14.610 3.353 5.900 1.00 69.81 85 ARG A N 1
ATOM 645 C CA . ARG A 1 85 ? 15.972 3.774 5.523 1.00 69.81 85 ARG A CA 1
ATOM 646 C C . ARG A 1 85 ? 16.674 2.794 4.596 1.00 69.81 85 ARG A C 1
ATOM 648 O O . ARG A 1 85 ? 17.682 3.184 4.014 1.00 69.81 85 ARG A O 1
ATOM 655 N N . ASP A 1 86 ? 16.163 1.575 4.451 1.00 69.50 86 ASP A N 1
ATOM 656 C CA . ASP A 1 86 ? 16.703 0.624 3.488 1.00 69.50 86 ASP A CA 1
ATOM 657 C C . ASP A 1 86 ? 16.107 0.897 2.093 1.00 69.50 86 ASP A C 1
ATOM 659 O O . ASP A 1 86 ? 14.904 0.707 1.889 1.00 69.50 86 ASP A O 1
ATOM 663 N N . PRO A 1 87 ? 16.908 1.349 1.111 1.00 60.12 87 PRO A N 1
ATOM 664 C CA . PRO A 1 87 ? 16.435 1.558 -0.255 1.00 60.12 87 PRO A CA 1
ATOM 665 C C . PRO A 1 87 ? 15.956 0.267 -0.941 1.00 60.12 87 PRO A C 1
ATOM 667 O O . PRO A 1 87 ? 15.220 0.361 -1.919 1.00 60.12 87 PRO A O 1
ATOM 670 N N . ARG A 1 88 ? 16.316 -0.920 -0.425 1.00 67.06 88 ARG A N 1
ATOM 671 C CA . ARG A 1 88 ? 15.843 -2.229 -0.913 1.00 67.06 88 ARG A CA 1
ATOM 672 C C . ARG A 1 88 ? 14.518 -2.670 -0.306 1.00 67.06 88 ARG A C 1
ATOM 674 O O . ARG A 1 88 ? 13.961 -3.669 -0.753 1.00 67.06 88 ARG A O 1
ATOM 681 N N . SER A 1 89 ? 13.968 -1.924 0.657 1.00 68.75 89 SER A N 1
ATOM 682 C CA . SER A 1 89 ? 12.662 -2.214 1.276 1.00 68.75 89 SER A CA 1
ATOM 683 C C . SER A 1 89 ? 11.516 -2.352 0.268 1.00 68.75 89 SER A C 1
ATOM 685 O O . SER A 1 89 ? 10.442 -2.844 0.611 1.00 68.75 89 SER A O 1
ATOM 687 N N . TRP A 1 90 ? 11.735 -1.914 -0.971 1.00 74.62 90 TRP A N 1
ATOM 688 C CA . TRP A 1 90 ? 10.744 -1.898 -2.034 1.00 74.62 90 TRP A CA 1
ATOM 689 C C . TRP A 1 90 ? 11.106 -2.763 -3.245 1.00 74.62 90 TRP A C 1
ATOM 691 O O . TRP A 1 90 ? 10.358 -2.761 -4.227 1.00 74.62 90 TRP A O 1
ATOM 701 N N . ASP A 1 91 ? 12.222 -3.498 -3.185 1.00 71.25 91 ASP A N 1
ATOM 702 C CA . ASP A 1 91 ? 12.657 -4.369 -4.275 1.00 71.25 91 ASP A CA 1
ATOM 703 C C . ASP A 1 91 ? 11.557 -5.386 -4.607 1.00 71.25 91 ASP A C 1
ATOM 705 O O . ASP A 1 91 ? 10.974 -6.029 -3.734 1.00 71.25 91 ASP A O 1
ATOM 709 N N . GLY A 1 92 ? 11.240 -5.500 -5.898 1.00 74.62 92 GLY A N 1
ATOM 710 C CA . GLY A 1 92 ? 10.200 -6.404 -6.386 1.00 74.62 92 GLY A CA 1
ATOM 711 C C . GLY A 1 92 ? 8.765 -5.877 -6.289 1.00 74.62 92 GLY A C 1
ATOM 712 O O . GLY A 1 92 ? 7.863 -6.598 -6.695 1.00 74.62 92 GLY A O 1
ATOM 713 N N . CYS A 1 93 ? 8.525 -4.638 -5.834 1.00 83.25 93 CYS A N 1
ATOM 714 C CA . CYS A 1 93 ? 7.188 -4.018 -5.807 1.00 83.25 93 CYS A CA 1
ATOM 715 C C . CYS A 1 93 ? 7.013 -2.897 -6.848 1.00 83.25 93 CYS A C 1
ATOM 717 O O . CYS A 1 93 ? 6.372 -1.877 -6.591 1.00 83.25 93 CYS A O 1
ATOM 719 N N . ALA A 1 94 ? 7.595 -3.061 -8.037 1.00 85.12 94 ALA A N 1
ATOM 720 C CA . ALA A 1 94 ? 7.497 -2.061 -9.097 1.00 85.12 94 ALA A CA 1
ATOM 721 C C . ALA A 1 94 ? 6.030 -1.807 -9.495 1.00 85.12 94 ALA A C 1
ATOM 723 O O . ALA A 1 94 ? 5.309 -2.733 -9.873 1.00 85.12 94 ALA A O 1
ATOM 724 N N . GLN A 1 95 ? 5.594 -0.547 -9.422 1.00 86.00 95 GLN A N 1
ATOM 725 C CA . GLN A 1 95 ? 4.217 -0.099 -9.674 1.00 86.00 95 GLN A CA 1
ATOM 726 C C . GLN A 1 95 ? 3.145 -0.756 -8.774 1.00 86.00 95 GLN A C 1
ATOM 728 O O . GLN A 1 95 ? 1.958 -0.703 -9.090 1.00 86.00 95 GLN A O 1
ATOM 733 N N . GLY A 1 96 ? 3.536 -1.383 -7.661 1.00 90.38 96 GLY A N 1
ATOM 734 C CA . GLY A 1 96 ? 2.620 -1.968 -6.676 1.00 90.38 96 GLY A CA 1
ATOM 735 C C . GLY A 1 96 ? 2.288 -1.020 -5.518 1.00 90.38 96 GLY A C 1
ATOM 736 O O . GLY A 1 96 ? 2.513 0.193 -5.595 1.00 90.38 96 GLY A O 1
ATOM 737 N N . ILE A 1 97 ? 1.765 -1.589 -4.427 1.00 91.94 97 ILE A N 1
ATOM 738 C CA . ILE A 1 97 ? 1.521 -0.892 -3.157 1.00 91.94 97 ILE A CA 1
ATOM 739 C C . ILE A 1 97 ? 2.619 -1.251 -2.155 1.00 91.94 97 ILE A C 1
ATOM 741 O O . ILE A 1 97 ? 2.882 -2.415 -1.866 1.00 91.94 97 ILE A O 1
ATOM 745 N N . ALA A 1 98 ? 3.220 -0.236 -1.558 1.00 91.81 98 ALA A N 1
ATOM 746 C CA . ALA A 1 98 ? 4.114 -0.366 -0.422 1.00 91.81 98 ALA A CA 1
ATOM 747 C C . ALA A 1 98 ? 3.391 0.015 0.873 1.00 91.81 98 ALA A C 1
ATOM 749 O O . ALA A 1 98 ? 2.857 1.116 0.994 1.00 91.81 98 ALA A O 1
ATOM 750 N N . VAL A 1 99 ? 3.403 -0.877 1.859 1.00 94.00 99 VAL A N 1
ATOM 751 C CA . VAL A 1 99 ? 2.863 -0.632 3.201 1.00 94.00 99 VAL A CA 1
ATOM 752 C C . VAL A 1 99 ? 4.031 -0.342 4.145 1.00 94.00 99 VAL A C 1
ATOM 754 O O . VAL A 1 99 ? 4.784 -1.238 4.527 1.00 94.00 99 VAL A O 1
ATOM 757 N N . ASP A 1 100 ? 4.197 0.928 4.507 1.00 91.94 100 ASP A N 1
ATOM 758 C CA . ASP A 1 100 ? 5.235 1.404 5.424 1.00 91.94 100 ASP A CA 1
ATOM 759 C C . ASP A 1 100 ? 4.711 1.388 6.868 1.00 91.94 100 ASP A C 1
ATOM 761 O O . ASP A 1 100 ? 3.860 2.191 7.259 1.00 91.94 100 ASP A O 1
ATOM 765 N N . LEU A 1 101 ? 5.248 0.478 7.679 1.00 92.50 101 LEU A N 1
ATOM 766 C CA . LEU A 1 101 ? 4.927 0.319 9.097 1.00 92.50 101 LEU A CA 1
ATOM 767 C C . LEU A 1 101 ? 5.886 1.098 10.013 1.00 92.50 101 LEU A C 1
ATOM 769 O O . LEU A 1 101 ? 5.740 1.050 11.235 1.00 92.50 101 LEU A O 1
ATOM 773 N N . SER A 1 102 ? 6.873 1.822 9.473 1.00 88.62 102 SER A N 1
ATOM 774 C CA . SER A 1 102 ? 7.934 2.473 10.261 1.00 88.62 102 SER A CA 1
ATOM 775 C C . SER A 1 102 ? 7.407 3.506 11.267 1.00 88.62 102 SER A C 1
ATOM 777 O O . SER A 1 102 ? 8.026 3.734 12.306 1.00 88.62 102 SER A O 1
ATOM 779 N N . ALA A 1 103 ? 6.240 4.107 11.007 1.00 86.44 103 ALA A N 1
ATOM 780 C CA . ALA A 1 103 ? 5.572 5.023 11.934 1.00 86.44 103 ALA A CA 1
ATOM 781 C C . ALA A 1 103 ? 4.810 4.316 13.070 1.00 86.44 103 ALA A C 1
ATOM 783 O O . ALA A 1 103 ? 4.527 4.940 14.093 1.00 86.44 103 ALA A O 1
ATOM 784 N N . MET A 1 104 ? 4.513 3.020 12.927 1.00 85.56 104 MET A N 1
ATOM 785 C CA . MET A 1 104 ? 3.811 2.222 13.939 1.00 85.56 104 MET A CA 1
ATOM 786 C C . MET A 1 104 ? 4.727 1.776 15.081 1.00 85.56 104 MET A C 1
ATOM 788 O O . MET A 1 104 ? 4.237 1.368 16.136 1.00 85.56 104 MET A O 1
ATOM 792 N N . SER A 1 105 ? 6.049 1.883 14.907 1.00 67.69 105 SER A N 1
ATOM 793 C CA . SER A 1 105 ? 7.022 1.657 15.974 1.00 67.69 105 SER A CA 1
ATOM 794 C C . SER A 1 105 ? 6.956 2.800 16.990 1.00 67.69 105 SER A C 1
ATOM 796 O O . SER A 1 105 ? 7.766 3.729 17.010 1.00 67.69 105 SER A O 1
ATOM 798 N N . ARG A 1 106 ? 5.953 2.756 17.872 1.00 56.50 106 ARG A N 1
ATOM 799 C CA . ARG A 1 106 ? 6.036 3.489 19.132 1.00 56.50 106 ARG A CA 1
ATOM 800 C C . ARG A 1 106 ? 7.147 2.842 19.943 1.00 56.50 106 ARG A C 1
ATOM 802 O O . ARG A 1 106 ? 7.148 1.632 20.141 1.00 56.50 106 ARG A O 1
ATOM 809 N N . LYS A 1 107 ? 8.059 3.673 20.447 1.00 50.91 107 LYS A N 1
ATOM 810 C CA . LYS A 1 107 ? 8.987 3.364 21.539 1.00 50.91 107 LYS A CA 1
ATOM 811 C C . LYS A 1 107 ? 8.216 2.737 22.715 1.00 50.91 107 LYS A C 1
ATOM 813 O O . LYS A 1 107 ? 7.792 3.440 23.624 1.00 50.91 107 LYS A O 1
ATOM 818 N N . GLY A 1 108 ? 8.018 1.423 22.670 1.00 43.25 108 GLY A N 1
ATOM 819 C CA . GLY A 1 108 ? 7.541 0.582 23.767 1.00 43.25 108 GLY A CA 1
ATOM 820 C C . GLY A 1 108 ? 8.687 0.021 24.607 1.00 43.25 108 GLY A C 1
ATOM 821 O O . GLY A 1 108 ? 8.443 -0.688 25.570 1.00 43.25 108 GLY A O 1
ATOM 822 N N . ALA A 1 109 ? 9.939 0.361 24.289 1.00 46.38 109 ALA A N 1
ATOM 823 C CA . ALA A 1 109 ? 11.084 0.096 25.149 1.00 46.38 109 ALA A CA 1
ATOM 824 C C . ALA A 1 109 ? 11.259 1.243 26.161 1.00 46.38 109 ALA A C 1
ATOM 826 O O . ALA A 1 109 ? 12.218 2.009 26.100 1.00 46.38 109 ALA A O 1
ATOM 827 N N . ARG A 1 110 ? 10.309 1.405 27.089 1.00 44.56 110 ARG A N 1
ATOM 828 C CA . ARG A 1 110 ? 10.635 1.982 28.398 1.00 44.56 110 ARG A CA 1
ATOM 829 C C . ARG A 1 110 ? 10.746 0.820 29.378 1.00 44.56 110 ARG A C 1
ATOM 831 O O . ARG A 1 110 ? 9.740 0.217 29.716 1.00 44.56 110 ARG A O 1
ATOM 838 N N . HIS A 1 111 ? 11.974 0.595 29.842 1.00 42.22 111 HIS A N 1
ATOM 839 C CA . HIS A 1 111 ? 12.268 0.059 31.168 1.00 42.22 111 HIS A CA 1
ATOM 840 C C . HIS A 1 111 ? 11.859 -1.409 31.417 1.00 42.22 111 HIS A C 1
ATOM 842 O O . HIS A 1 111 ? 10.919 -1.685 32.154 1.00 42.22 111 HIS A O 1
ATOM 848 N N . LEU A 1 112 ? 12.632 -2.365 30.886 1.00 49.28 112 LEU A N 1
ATOM 849 C CA . LEU A 1 112 ? 12.931 -3.551 31.692 1.00 49.28 112 LEU A CA 1
ATOM 850 C C . LEU A 1 112 ? 14.115 -3.165 32.571 1.00 49.28 112 LEU A C 1
ATOM 852 O O . LEU A 1 112 ? 15.228 -2.962 32.088 1.00 49.28 112 LEU A O 1
ATOM 856 N N . ALA A 1 113 ? 13.792 -2.929 33.838 1.00 44.09 113 ALA A N 1
ATOM 857 C CA . ALA A 1 113 ? 14.729 -2.664 34.905 1.00 44.09 113 ALA A CA 1
ATOM 858 C C . ALA A 1 113 ? 15.876 -3.683 34.881 1.00 44.09 113 ALA A C 1
ATOM 860 O O . ALA A 1 113 ? 15.650 -4.892 34.849 1.00 44.09 113 ALA A O 1
ATOM 861 N N . GLN A 1 114 ? 17.104 -3.172 34.953 1.00 47.31 114 GLN A N 1
ATOM 862 C CA . GLN A 1 114 ? 18.153 -3.851 35.699 1.00 47.31 114 GLN A CA 1
ATOM 863 C C . GLN A 1 114 ? 17.619 -4.019 37.124 1.00 47.31 114 GLN A C 1
ATOM 865 O O . GLN A 1 114 ? 17.591 -3.064 37.893 1.00 47.31 114 GLN A O 1
ATOM 870 N N . THR A 1 115 ? 17.118 -5.202 37.460 1.00 45.34 115 THR A N 1
ATOM 871 C CA . THR A 1 115 ? 17.124 -5.634 38.853 1.00 45.34 115 THR A CA 1
ATOM 872 C C . THR A 1 115 ? 18.546 -6.060 39.158 1.00 45.34 115 THR A C 1
ATOM 874 O O . THR A 1 115 ? 19.041 -7.025 38.574 1.00 45.34 115 THR A O 1
ATOM 877 N N . ASP A 1 116 ? 19.187 -5.271 40.015 1.00 47.16 116 ASP A N 1
ATOM 878 C CA . ASP A 1 116 ? 20.429 -5.581 40.706 1.00 47.16 116 ASP A CA 1
ATOM 879 C C . ASP A 1 116 ? 20.497 -7.060 41.097 1.00 47.16 116 ASP A C 1
ATOM 881 O O . ASP A 1 116 ? 19.680 -7.547 41.881 1.00 47.16 116 ASP A O 1
ATOM 885 N N . THR A 1 117 ? 21.522 -7.755 40.610 1.00 49.53 117 THR A N 1
ATOM 886 C CA . THR A 1 117 ? 22.075 -8.892 41.343 1.00 49.53 117 THR A CA 1
ATOM 887 C C . THR A 1 117 ? 23.124 -8.325 42.291 1.00 49.53 117 THR A C 1
ATOM 889 O O . THR A 1 117 ? 24.306 -8.256 41.963 1.00 49.53 117 THR A O 1
ATOM 892 N N . ALA A 1 118 ? 22.666 -7.874 43.456 1.00 47.19 118 ALA A N 1
ATOM 893 C CA . ALA A 1 118 ? 23.486 -7.777 44.653 1.00 47.19 118 ALA A CA 1
ATOM 894 C C . ALA A 1 118 ? 22.965 -8.831 45.638 1.00 47.19 118 ALA A C 1
ATOM 896 O O . ALA A 1 118 ? 21.849 -8.718 46.146 1.00 47.19 118 ALA A O 1
ATOM 897 N N . GLY A 1 119 ? 23.770 -9.873 45.841 1.00 42.25 119 GLY A N 1
ATOM 898 C CA . GLY A 1 119 ? 23.533 -11.001 46.738 1.00 42.25 119 GLY A CA 1
ATOM 899 C C . GLY A 1 119 ? 24.675 -11.991 46.630 1.00 42.25 119 GLY A C 1
ATOM 900 O O . GLY A 1 119 ? 24.784 -12.603 45.546 1.00 42.25 119 GLY A O 1
#

Secondary structure (DSSP, 8-state):
--EEEEEBTTSS-EEEEE-HHHHHH-SSEEEEE--SS---TT--EE--TTS-SEEEE-SSHHHHHHHHHHHHHHTB-EEEES-TT-TTTTTT-TTSEEEE-TTT---------------

Foldseek 3Di:
DDWAFAAAPVGPGTFIDDCPVLVVQAPFAKEAADDPDDDDPSYHHDDDQFFARIETEHQEPRNVVSVVVRCVVRRFDEFEDLDPPDPCSGGPRRNTYYYHDVNVPDCPPDDPDPPDPDD

Radius of gyration: 17.42 Å; chains: 1; bounding box: 35×32×63 Å

Sequence (119 aa):
MMELHLRSVDGDRLVPVNLGGLALSVRGELSFQKETGAMPDKIRTIDGDRGPAVIVRCADRRDAMQCLEFAARHGLLVTMTNDRRDPRSWDGCAQGIAVDLSAMSRKGARHLAQTDTAG